Protein 2OD5 (pdb70)

Structure (mmCIF, N/CA/C/O backbone):
data_2OD5
#
_entry.id   2OD5
#
_cell.length_a   64.406
_cell.length_b   64.406
_cell.length_c   133.246
_cell.angle_alpha   90.000
_cell.angle_beta   90.000
_cell.angle_gamma   120.000
#
_symmetry.space_group_name_H-M   'P 62 2 2'
#
loop_
_entity.id
_entity.type
_entity.pdbx_description
1 polymer 'hypothetical protein'
2 non-polymer 'CHLORIDE ION'
3 non-polymer IMIDAZOLE
4 non-polymer 1,2-ETHANEDIOL
5 non-polymer 'PENTAETHYLENE GLYCOL'
6 water water
#
loop_
_atom_site.group_PDB
_atom_site.id
_atom_site.type_symbol
_atom_site.label_atom_id
_atom_site.label_alt_id
_atom_site.label_comp_id
_atom_site.label_asym_id
_atom_site.label_entity_id
_atom_site.label_seq_id
_atom_site.pdbx_PDB_ins_code
_atom_site.Cartn_x
_atom_site.Cartn_y
_atom_site.Cartn_z
_atom_site.occupancy
_atom_site.B_iso_or_equiv
_atom_site.auth_seq_id
_atom_site.auth_comp_id
_atom_site.auth_asym_id
_atom_site.auth_atom_id
_atom_site.pdbx_PDB_model_num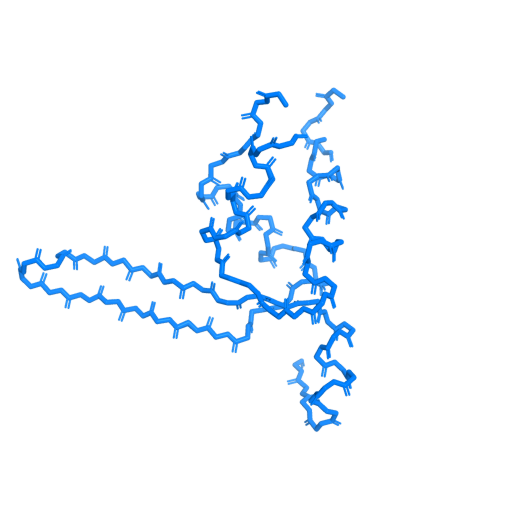
ATOM 1 N N . GLU A 1 7 ? -3.137 12.113 11.689 1.00 89.72 6 GLU A N 1
ATOM 2 C CA . GLU A 1 7 ? -3.439 12.628 10.323 1.00 89.58 6 GLU A CA 1
ATOM 3 C C . GLU A 1 7 ? -2.414 13.655 9.847 1.00 87.43 6 GLU A C 1
ATOM 4 O O . GLU A 1 7 ? -2.105 13.714 8.658 1.00 87.64 6 GLU A O 1
ATOM 10 N N . THR A 1 8 ? -1.907 14.474 10.765 1.00 85.25 7 THR A N 1
ATOM 11 C CA . THR A 1 8 ? -0.924 15.504 10.411 1.00 83.92 7 THR A CA 1
ATOM 12 C C . THR A 1 8 ? 0.426 14.889 10.033 1.00 82.40 7 THR A C 1
ATOM 13 O O . THR A 1 8 ? 0.716 13.739 10.375 1.00 81.29 7 THR A O 1
ATOM 17 N N . GLU A 1 9 ? 1.234 15.665 9.310 1.00 80.43 8 GLU A N 1
ATOM 18 C CA . GLU A 1 9 ? 2.583 15.255 8.929 1.00 79.16 8 GLU A CA 1
ATOM 19 C C . GLU A 1 9 ? 3.461 15.013 10.158 1.00 77.77 8 GLU A C 1
ATOM 20 O O . GLU A 1 9 ? 4.312 14.117 10.154 1.00 77.14 8 GLU A O 1
ATOM 22 N N . SER A 1 10 ? 3.251 15.813 11.203 1.00 75.71 9 SER A N 1
ATOM 23 C CA . SER A 1 10 ? 3.975 15.644 12.463 1.00 74.27 9 SER A CA 1
ATOM 24 C C . SER A 1 10 ? 3.592 14.333 13.138 1.00 71.52 9 SER A C 1
ATOM 25 O O . SER A 1 10 ? 4.455 13.619 13.634 1.00 73.39 9 SER A O 1
ATOM 36 N N . LYS A 1 12 ? 2.450 11.634 11.690 1.00 57.56 11 LYS A N 1
ATOM 37 C CA . LYS A 1 12 ? 3.051 10.553 10.908 1.00 56.36 11 LYS A CA 1
ATOM 38 C C . LYS A 1 12 ? 4.524 10.440 11.266 1.00 56.07 11 LYS A C 1
ATOM 39 O O . LYS A 1 12 ? 5.015 9.350 11.547 1.00 56.71 11 LYS A O 1
ATOM 45 N N . THR A 1 13 ? 5.217 11.574 11.261 1.00 55.03 12 THR A N 1
ATOM 46 C CA . THR A 1 13 ? 6.649 11.602 11.557 1.00 55.81 12 THR A CA 1
ATOM 47 C C . THR A 1 13 ? 6.934 11.039 12.950 1.00 53.03 12 THR A C 1
ATOM 48 O O . THR A 1 13 ? 7.854 10.249 13.122 1.00 51.90 12 THR A O 1
ATOM 52 N N . VAL A 1 14 ? 6.126 11.409 13.929 1.00 50.27 13 VAL A N 1
ATOM 53 C CA . VAL A 1 14 ? 6.247 10.827 15.268 1.00 48.89 13 VAL A CA 1
ATOM 54 C C . VAL A 1 14 ? 6.080 9.289 15.272 1.00 47.14 13 VAL A C 1
ATOM 55 O O . VAL A 1 14 ? 6.792 8.565 15.976 1.00 46.12 13 VAL A O 1
ATOM 59 N N . ARG A 1 15 ? 5.100 8.808 14.519 1.00 45.00 14 ARG A N 1
ATOM 60 C CA . ARG A 1 15 ? 4.855 7.376 14.386 1.00 45.24 14 ARG A CA 1
ATOM 61 C C . ARG A 1 15 ? 6.067 6.684 13.753 1.00 42.19 14 ARG A C 1
ATOM 62 O O . ARG A 1 15 ? 6.484 5.609 14.182 1.00 41.83 14 ARG A O 1
ATOM 70 N N . ILE A 1 16 ? 6.599 7.307 12.714 1.00 39.59 15 ILE A N 1
ATOM 71 C CA . ILE A 1 16 ? 7.766 6.783 11.989 1.00 40.26 15 ILE A CA 1
ATOM 72 C C . ILE A 1 16 ? 8.974 6.699 12.923 1.00 39.13 15 ILE A C 1
ATOM 73 O O . ILE A 1 16 ? 9.663 5.678 12.952 1.00 37.00 15 ILE A O 1
ATOM 78 N N . ARG A 1 17 ? 9.218 7.758 13.695 1.00 38.77 16 ARG A N 1
ATOM 79 C CA . ARG A 1 17 ? 10.328 7.757 14.653 1.00 36.43 16 ARG A CA 1
ATOM 80 C C . ARG A 1 17 ? 10.238 6.618 15.633 1.00 36.41 16 ARG A C 1
ATOM 81 O O . ARG A 1 17 ? 11.250 6.014 15.950 1.00 36.53 16 ARG A O 1
ATOM 89 N N . GLU A 1 18 ? 9.046 6.343 16.167 1.00 35.96 17 GLU A N 1
ATOM 90 C CA A GLU A 1 18 ? 8.892 5.270 17.139 0.50 35.39 17 GLU A CA 1
ATOM 91 C CA B GLU A 1 18 ? 8.892 5.265 17.139 0.50 35.02 17 GLU A CA 1
ATOM 92 C C . GLU A 1 18 ? 9.173 3.909 16.510 1.00 34.15 17 GLU A C 1
ATOM 93 O O . GLU A 1 18 ? 9.783 3.043 17.132 1.00 34.12 17 GLU A O 1
ATOM 98 N N . LYS A 1 19 ? 8.727 3.715 15.274 1.00 33.54 18 LYS A N 1
ATOM 99 C CA . LYS A 1 19 ? 9.015 2.458 14.579 1.00 34.99 18 LYS A CA 1
ATOM 100 C C . LYS A 1 19 ? 10.508 2.267 14.345 1.00 34.24 18 LYS A C 1
ATOM 101 O O . LYS A 1 19 ? 11.038 1.174 14.543 1.00 34.37 18 LYS A O 1
ATOM 107 N N . ILE A 1 20 ? 11.164 3.334 13.893 1.00 34.66 19 ILE A N 1
ATOM 108 C CA . ILE A 1 20 ? 12.585 3.279 13.603 1.00 33.80 19 ILE A CA 1
ATOM 109 C C . ILE A 1 20 ? 13.359 2.907 14.884 1.00 32.79 19 ILE A C 1
ATOM 110 O O . ILE A 1 20 ? 14.223 2.036 14.872 1.00 34.43 19 ILE A O 1
ATOM 115 N N . LYS A 1 21 ? 13.041 3.552 16.001 1.00 32.50 20 LYS A N 1
ATOM 116 C CA . LYS A 1 21 ? 13.752 3.311 17.258 1.00 34.12 20 LYS A CA 1
ATOM 117 C C . LYS A 1 21 ? 13.619 1.859 17.727 1.00 34.08 20 LYS A C 1
ATOM 118 O O . LYS A 1 21 ? 14.596 1.232 18.129 1.00 33.02 20 LYS A O 1
ATOM 121 N N . LYS A 1 22 ? 12.423 1.304 17.610 1.00 32.57 21 LYS A N 1
ATOM 122 C CA . LYS A 1 22 ? 12.199 -0.108 17.922 1.00 33.13 21 LYS A CA 1
ATOM 123 C C . LYS A 1 22 ? 12.984 -1.037 17.005 1.00 32.89 21 LYS A C 1
ATOM 124 O O . LYS A 1 22 ? 13.608 -2.011 17.452 1.00 34.86 21 LYS A O 1
ATOM 128 N N . PHE A 1 23 ? 12.971 -0.731 15.717 1.00 32.61 22 PHE A N 1
ATOM 129 C CA . PHE A 1 23 ? 13.697 -1.518 14.739 1.00 31.50 22 PHE A CA 1
ATOM 130 C C . PHE A 1 23 ? 15.204 -1.524 15.009 1.00 32.28 22 PHE A C 1
ATOM 131 O O . PHE A 1 23 ? 15.848 -2.552 14.854 1.00 32.22 22 PHE A O 1
ATOM 139 N N . LEU A 1 24 ? 15.756 -0.376 15.401 1.00 30.43 23 LEU A N 1
ATOM 140 C CA . LEU A 1 24 ? 17.184 -0.235 15.649 1.00 32.34 23 LEU A CA 1
ATOM 141 C C . LEU A 1 24 ? 17.619 -0.709 17.048 1.00 33.91 23 LEU A C 1
ATOM 142 O O . LEU A 1 24 ? 18.798 -0.688 17.377 1.00 34.26 23 LEU A O 1
ATOM 147 N N . GLY A 1 25 ? 16.675 -1.164 17.854 1.00 36.91 24 GLY A N 1
ATOM 148 C CA . GLY A 1 25 ? 17.004 -1.654 19.194 1.00 37.66 24 GLY A CA 1
ATOM 149 C C . GLY A 1 25 ? 18.107 -2.689 19.270 1.00 38.90 24 GLY A C 1
ATOM 150 O O . GLY A 1 25 ? 19.042 -2.540 20.065 1.00 42.20 24 GLY A O 1
ATOM 151 N N . ASP A 1 26 ? 18.011 -3.716 18.438 1.00 39.74 25 ASP A N 1
ATOM 152 C CA A ASP A 1 26 ? 18.956 -4.826 18.480 0.50 42.73 25 ASP A CA 1
ATOM 153 C CA B ASP A 1 26 ? 18.953 -4.835 18.439 0.50 42.48 25 ASP A CA 1
ATOM 154 C C . ASP A 1 26 ? 20.362 -4.456 18.001 1.00 42.12 25 ASP A C 1
ATOM 155 O O . ASP A 1 26 ? 21.345 -4.869 18.602 1.00 45.32 25 ASP A O 1
ATOM 164 N N . ARG A 1 27 ? 20.469 -3.683 16.932 1.00 38.29 26 ARG A N 1
ATOM 165 C CA . ARG A 1 27 ? 21.764 -3.367 16.364 1.00 36.29 26 ARG A CA 1
ATOM 166 C C . ARG A 1 27 ? 21.600 -2.311 15.295 1.00 34.73 26 ARG A C 1
ATOM 167 O O . ARG A 1 27 ? 20.483 -2.105 14.814 1.00 32.93 26 ARG A O 1
ATOM 175 N N . PRO A 1 28 ? 22.708 -1.675 14.876 1.00 32.03 27 PRO A N 1
ATOM 176 C CA . PRO A 1 28 ? 22.596 -0.695 13.794 1.00 31.77 27 PRO A CA 1
ATOM 177 C C . PRO A 1 28 ? 22.088 -1.285 12.476 1.00 33.29 27 PRO A C 1
ATOM 178 O O . PRO A 1 28 ? 22.330 -2.464 12.201 1.00 33.54 27 PRO A O 1
ATOM 182 N N . ARG A 1 29 ? 21.398 -0.470 11.674 1.00 31.83 28 ARG A N 1
ATOM 183 C CA . ARG A 1 29 ? 20.884 -0.917 10.368 1.00 32.32 28 ARG A CA 1
ATOM 184 C C . ARG A 1 29 ? 21.093 0.180 9.353 1.00 30.86 28 ARG A C 1
ATOM 185 O O . ARG A 1 29 ? 21.214 1.350 9.705 1.00 30.27 28 ARG A O 1
ATOM 193 N N . ASN A 1 30 ? 21.137 -0.184 8.077 1.00 30.69 29 ASN A N 1
ATOM 194 C CA . ASN A 1 30 ? 21.340 0.811 7.037 1.00 31.16 29 ASN A CA 1
ATOM 195 C C . ASN A 1 30 ? 20.014 1.398 6.546 1.00 29.86 29 ASN A C 1
ATOM 196 O O . ASN A 1 30 ? 18.921 0.891 6.869 1.00 31.14 29 ASN A O 1
ATOM 201 N N . THR A 1 31 ? 20.090 2.513 5.842 1.00 30.86 30 THR A N 1
ATOM 202 C CA . THR A 1 31 ? 18.901 3.270 5.472 1.00 32.22 30 THR A CA 1
ATOM 203 C C . THR A 1 31 ? 17.908 2.436 4.652 1.00 32.59 30 THR A C 1
ATOM 204 O O . THR A 1 31 ? 16.691 2.557 4.830 1.00 34.03 30 THR A O 1
ATOM 208 N N . ALA A 1 32 ? 18.437 1.588 3.787 1.00 33.07 31 ALA A N 1
ATOM 209 C CA . ALA A 1 32 ? 17.617 0.703 2.954 1.00 33.85 31 ALA A CA 1
ATOM 210 C C . ALA A 1 32 ? 16.817 -0.298 3.774 1.00 32.49 31 ALA A C 1
ATOM 211 O O . ALA A 1 32 ? 15.634 -0.549 3.502 1.00 29.98 31 ALA A O 1
ATOM 213 N N . GLU A 1 33 ? 17.482 -0.942 4.735 1.00 30.68 32 GLU A N 1
ATOM 214 C CA . GLU A 1 33 ? 16.809 -1.849 5.644 1.00 31.99 32 GLU A CA 1
ATOM 215 C C . GLU A 1 33 ? 15.728 -1.126 6.461 1.00 29.14 32 GLU A C 1
ATOM 216 O O . GLU A 1 33 ? 14.631 -1.656 6.680 1.00 30.43 32 GLU A O 1
ATOM 222 N N . ILE A 1 34 ? 16.023 0.085 6.921 1.00 28.48 33 ILE A N 1
ATOM 223 C CA . ILE A 1 34 ? 15.078 0.863 7.702 1.00 29.04 33 ILE A CA 1
ATOM 224 C C . ILE A 1 34 ? 13.861 1.215 6.856 1.00 29.64 33 ILE A C 1
ATOM 225 O O . ILE A 1 34 ? 12.718 1.003 7.273 1.00 28.63 33 ILE A O 1
ATOM 230 N N . LEU A 1 35 ? 14.112 1.665 5.641 1.00 28.65 34 LEU A N 1
ATOM 231 C CA . LEU A 1 35 ? 13.029 2.008 4.719 1.00 29.44 34 LEU A CA 1
ATOM 232 C C . LEU A 1 35 ? 12.168 0.793 4.439 1.00 28.36 34 LEU A C 1
ATOM 233 O O . LEU A 1 35 ? 10.942 0.888 4.451 1.00 30.19 34 LEU A O 1
ATOM 238 N N . GLU A 1 36 ? 12.781 -0.354 4.166 1.00 29.99 35 GLU A N 1
ATOM 239 C CA . GLU A 1 36 ? 11.991 -1.533 3.868 1.00 30.07 35 GLU A CA 1
ATOM 240 C C . GLU A 1 36 ? 11.117 -1.918 5.070 1.00 30.05 35 GLU A C 1
ATOM 241 O O . GLU A 1 36 ? 9.945 -2.256 4.918 1.00 30.83 35 GLU A O 1
ATOM 247 N N . HIS A 1 37 ? 11.670 -1.829 6.272 1.00 29.65 36 HIS A N 1
ATOM 248 C CA . HIS A 1 37 ? 10.923 -2.155 7.481 1.00 30.70 36 HIS A CA 1
ATOM 249 C C . HIS A 1 37 ? 9.750 -1.234 7.676 1.00 31.15 36 HIS A C 1
ATOM 250 O O . HIS A 1 37 ? 8.627 -1.678 7.892 1.00 32.67 36 HIS A O 1
ATOM 257 N N . ILE A 1 38 ? 10.005 0.067 7.652 1.00 31.81 37 ILE A N 1
ATOM 258 C CA A ILE A 1 38 ? 8.983 1.109 7.812 0.50 32.45 37 ILE A CA 1
ATOM 259 C CA B ILE A 1 38 ? 8.895 0.992 7.915 0.50 33.59 37 ILE A CA 1
ATOM 260 C C . ILE A 1 38 ? 7.854 0.953 6.795 1.00 33.44 37 ILE A C 1
ATOM 261 O O . ILE A 1 38 ? 6.661 0.927 7.108 1.00 34.57 37 ILE A O 1
ATOM 270 N N . ASN A 1 39 ? 8.256 0.873 5.544 1.00 33.78 38 ASN A N 1
ATOM 271 C CA . ASN A 1 39 ? 7.283 0.799 4.479 1.00 31.97 38 ASN A CA 1
ATOM 272 C C . ASN A 1 39 ? 6.492 -0.526 4.444 1.00 34.05 38 ASN A C 1
ATOM 273 O O . ASN A 1 39 ? 5.440 -0.595 3.807 1.00 36.38 38 ASN A O 1
ATOM 278 N N . SER A 1 40 ? 7.002 -1.563 5.104 1.00 33.41 39 SER A N 1
ATOM 279 C CA . SER A 1 40 ? 6.305 -2.835 5.232 1.00 34.22 39 SER A CA 1
ATOM 280 C C . SER A 1 40 ? 5.208 -2.843 6.276 1.00 32.92 39 SER A C 1
ATOM 281 O O . SER A 1 40 ? 4.421 -3.786 6.307 1.00 34.19 39 SER A O 1
ATOM 284 N N . THR A 1 41 ? 5.116 -1.803 7.106 1.00 33.61 40 THR A N 1
ATOM 285 C CA . THR A 1 41 ? 4.193 -1.794 8.245 1.00 37.39 40 THR A CA 1
ATOM 286 C C . THR A 1 41 ? 3.347 -0.535 8.372 1.00 38.04 40 THR A C 1
ATOM 287 O O . THR A 1 41 ? 2.828 -0.247 9.457 1.00 40.11 40 THR A O 1
ATOM 299 N N . ARG A 1 43 ? 0.575 2.091 5.860 1.00 29.57 42 ARG A N 1
ATOM 300 C CA . ARG A 1 43 ? -0.222 2.110 4.618 1.00 25.75 42 ARG A CA 1
ATOM 301 C C . ARG A 1 43 ? 0.518 2.799 3.462 1.00 29.00 42 ARG A C 1
ATOM 302 O O . ARG A 1 43 ? 0.559 2.274 2.355 1.00 29.13 42 ARG A O 1
ATOM 310 N N . HIS A 1 44 ? 1.078 3.977 3.720 1.00 28.38 43 HIS A N 1
ATOM 311 C CA . HIS A 1 44 ? 1.678 4.801 2.656 1.00 29.64 43 HIS A CA 1
ATOM 312 C C . HIS A 1 44 ? 3.179 4.907 2.778 1.00 30.40 43 HIS A C 1
ATOM 313 O O . HIS A 1 44 ? 3.875 4.902 1.764 1.00 30.66 43 HIS A O 1
ATOM 320 N N . GLY A 1 45 ? 3.674 4.977 4.014 1.00 30.06 44 GLY A N 1
ATOM 321 C CA . GLY A 1 45 ? 5.087 4.923 4.276 1.00 30.26 44 GLY A CA 1
ATOM 322 C C . GLY A 1 45 ? 5.791 6.188 3.822 1.00 31.43 44 GLY A C 1
ATOM 323 O O . GLY A 1 45 ? 5.187 7.268 3.783 1.00 29.96 44 GLY A O 1
ATOM 324 N N . THR A 1 46 ? 7.058 6.038 3.441 1.00 32.57 45 THR A N 1
ATOM 325 C CA . THR A 1 46 ? 7.891 7.187 3.117 1.00 32.56 45 THR A CA 1
ATOM 326 C C . THR A 1 46 ? 8.842 6.877 1.964 1.00 32.64 45 THR A C 1
ATOM 327 O O . THR A 1 46 ? 8.748 5.810 1.329 1.00 31.38 45 THR A O 1
ATOM 331 N N . THR A 1 47 ? 9.711 7.831 1.660 1.00 31.96 46 THR A N 1
ATOM 332 C CA . THR A 1 47 ? 10.689 7.703 0.590 1.00 33.79 46 THR A CA 1
ATOM 333 C C . THR A 1 47 ? 12.075 7.703 1.194 1.00 33.16 46 THR A C 1
ATOM 334 O O . THR A 1 47 ? 12.254 8.119 2.348 1.00 30.96 46 THR A O 1
ATOM 338 N N . SER A 1 48 ? 13.075 7.274 0.427 1.00 32.81 47 SER A N 1
ATOM 339 C CA . SER A 1 48 ? 14.430 7.235 0.999 1.00 32.94 47 SER A CA 1
ATOM 340 C C . SER A 1 48 ? 14.893 8.656 1.298 1.00 33.67 47 SER A C 1
ATOM 341 O O . SER A 1 48 ? 15.580 8.889 2.308 1.00 33.34 47 SER A O 1
ATOM 344 N N . GLN A 1 49 ? 14.487 9.632 0.488 1.00 32.86 48 GLN A N 1
ATOM 345 C CA A GLN A 1 49 ? 14.888 11.026 0.730 0.50 34.80 48 GLN A CA 1
ATOM 346 C CA B GLN A 1 49 ? 14.913 11.012 0.747 0.50 34.03 48 GLN A CA 1
ATOM 347 C C . GLN A 1 49 ? 14.281 11.558 2.027 1.00 33.74 48 GLN A C 1
ATOM 348 O O . GLN A 1 49 ? 14.974 12.118 2.877 1.00 33.16 48 GLN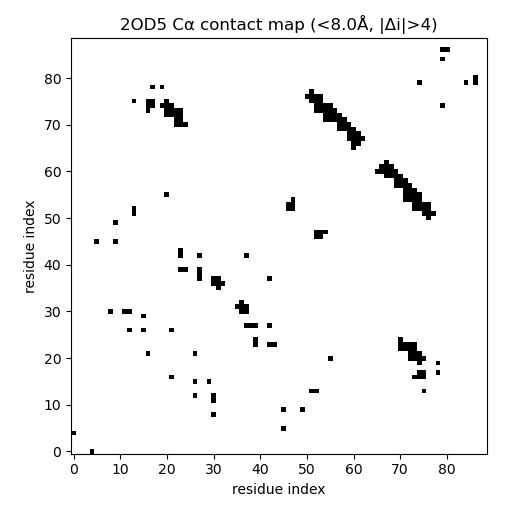 A O 1
ATOM 356 N N . GLN A 1 50 ? 12.986 11.366 2.187 1.00 32.79 49 GLN A N 1
ATOM 357 C CA A GLN A 1 50 ? 12.307 11.809 3.399 0.50 32.76 49 GLN A CA 1
ATOM 358 C CA B GLN A 1 50 ? 12.307 11.803 3.400 0.50 31.78 49 GLN A CA 1
ATOM 359 C C . GLN A 1 50 ? 12.849 11.092 4.629 1.00 33.09 49 GLN A C 1
ATOM 360 O O . GLN A 1 50 ? 13.027 11.705 5.676 1.00 32.12 49 GLN A O 1
ATOM 368 N N . LEU A 1 51 ? 13.116 9.806 4.505 1.00 31.30 50 LEU A N 1
ATOM 369 C CA . LEU A 1 51 ? 13.621 9.017 5.654 1.00 29.68 50 LEU A CA 1
ATOM 370 C C . LEU A 1 51 ? 14.987 9.543 6.103 1.00 30.68 50 LEU A C 1
ATOM 371 O O . LEU A 1 51 ? 15.271 9.684 7.312 1.00 29.32 50 LEU A O 1
ATOM 376 N N . GLY A 1 52 ? 15.841 9.878 5.152 1.00 31.59 51 GLY A N 1
ATOM 377 C CA . GLY A 1 52 ? 17.142 10.449 5.494 1.00 34.87 51 GLY A CA 1
ATOM 378 C C . GLY A 1 52 ? 17.003 11.708 6.324 1.00 34.03 51 GLY A C 1
ATOM 379 O O . GLY A 1 52 ? 17.754 11.910 7.281 1.00 34.70 51 GLY A O 1
ATOM 380 N N . ASN A 1 53 ? 16.040 12.566 5.959 1.00 33.91 52 ASN A N 1
ATOM 381 C CA . ASN A 1 53 ? 15.766 13.768 6.729 1.00 34.96 52 ASN A CA 1
ATOM 382 C C . ASN A 1 53 ? 15.282 13.449 8.145 1.00 32.84 52 ASN A C 1
ATOM 383 O O . ASN A 1 53 ? 15.751 14.053 9.122 1.00 34.00 52 ASN A O 1
ATOM 388 N N . VAL A 1 54 ? 14.356 12.506 8.252 1.00 31.71 53 VAL A N 1
ATOM 389 C CA . VAL A 1 54 ? 13.814 12.111 9.534 1.00 30.59 53 VAL A CA 1
ATOM 390 C C . VAL A 1 54 ? 14.922 11.584 10.434 1.00 31.03 53 VAL A C 1
ATOM 391 O O . VAL A 1 54 ? 14.996 11.915 11.622 1.00 34.16 53 VAL A O 1
ATOM 395 N N . LEU A 1 55 ? 15.767 10.736 9.881 1.00 29.27 54 LEU A N 1
ATOM 396 C CA . LEU A 1 55 ? 16.854 10.124 10.659 1.00 29.96 54 LEU A CA 1
ATOM 397 C C . LEU A 1 55 ? 17.839 11.172 11.135 1.00 31.21 54 LEU A C 1
ATOM 398 O O . LEU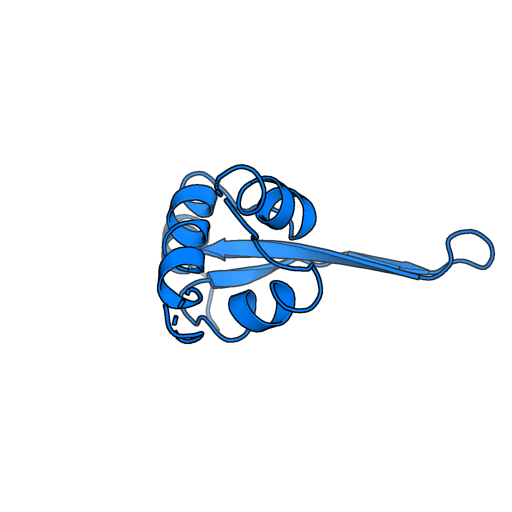 A 1 55 ? 18.297 11.120 12.280 1.00 30.95 54 LEU A O 1
ATOM 403 N N . SER A 1 56 ? 18.173 12.121 10.264 1.00 30.29 55 SER A N 1
ATOM 404 C CA . SER A 1 56 ? 19.118 13.212 10.624 1.00 34.03 55 SER A CA 1
ATOM 405 C C . SER A 1 56 ? 18.552 14.125 11.674 1.00 34.37 55 SER A C 1
ATOM 406 O O . SER A 1 56 ? 19.271 14.538 12.616 1.00 37.93 55 SER A O 1
ATOM 409 N N . LYS A 1 57 ? 17.269 14.442 11.544 1.00 32.82 56 LYS A N 1
ATOM 410 C CA A LYS A 1 57 ? 16.595 15.371 12.445 0.50 34.88 56 LYS A CA 1
ATOM 411 C CA B LYS A 1 57 ? 16.607 15.368 12.453 0.50 33.98 56 LYS A CA 1
ATOM 412 C C . LYS A 1 57 ? 16.310 14.775 13.831 1.00 33.98 56 LYS A C 1
ATOM 413 O O . LYS A 1 57 ? 16.238 15.498 14.820 1.00 32.95 56 LYS A O 1
ATOM 422 N N . ASP A 1 58 ? 16.133 13.463 13.904 1.00 32.03 57 ASP A N 1
ATOM 423 C CA . ASP A 1 58 ? 15.840 12.816 15.174 1.00 31.56 57 ASP A CA 1
ATOM 424 C C . ASP A 1 58 ? 17.141 12.632 15.920 1.00 29.92 57 ASP A C 1
ATOM 425 O O . ASP A 1 58 ? 17.962 11.816 15.539 1.00 32.51 57 ASP A O 1
ATOM 430 N N . LYS A 1 59 ? 17.303 13.335 17.033 1.00 28.30 58 LYS A N 1
ATOM 431 C CA . LYS A 1 59 ? 18.550 13.261 17.792 1.00 28.13 58 LYS A CA 1
ATOM 432 C C . LYS A 1 59 ? 18.782 11.952 18.557 1.00 28.28 58 LYS A C 1
ATOM 433 O O . LYS A 1 59 ? 19.866 11.719 19.089 1.00 29.89 58 LYS A O 1
ATOM 439 N N . ASP A 1 60 ? 17.757 11.121 18.654 1.00 25.84 59 ASP A N 1
ATOM 440 C CA . ASP A 1 60 ? 17.873 9.809 19.297 1.00 29.45 59 ASP A CA 1
ATOM 441 C C . ASP A 1 60 ? 18.442 8.771 18.364 1.00 28.62 59 ASP A C 1
ATOM 442 O O . ASP A 1 60 ? 18.753 7.670 18.792 1.00 28.35 59 ASP A O 1
ATOM 447 N N . ILE A 1 61 ? 18.569 9.116 17.091 1.00 30.71 60 ILE A N 1
ATOM 448 C CA . ILE A 1 61 ? 19.013 8.164 16.079 1.00 32.89 60 ILE A CA 1
ATOM 449 C C . ILE A 1 61 ? 20.226 8.772 15.427 1.00 35.48 60 ILE A C 1
ATOM 450 O O . ILE A 1 61 ? 20.093 9.801 14.743 1.00 37.34 60 ILE A O 1
ATOM 455 N N . VAL A 1 62 ? 21.389 8.137 15.648 1.00 31.35 61 VAL A N 1
ATOM 456 C CA . VAL A 1 62 ? 22.691 8.690 15.264 1.00 32.90 61 VAL A CA 1
ATOM 457 C C . VAL A 1 62 ? 23.354 7.945 14.091 1.00 30.67 61 VAL A C 1
ATOM 458 O O . VAL A 1 62 ? 23.224 6.743 13.965 1.00 28.74 61 VAL A O 1
ATOM 462 N N . LYS A 1 63 ? 24.057 8.674 13.230 1.00 30.30 62 LYS A N 1
ATOM 463 C CA . LYS A 1 63 ? 24.710 8.039 12.076 1.00 30.74 62 LYS A CA 1
ATOM 464 C C . LYS A 1 63 ? 26.045 7.457 12.517 1.00 30.36 62 LYS A C 1
ATOM 465 O O . LYS A 1 63 ? 26.894 8.188 13.054 1.00 33.61 62 LYS A O 1
ATOM 471 N N . VAL A 1 64 ? 26.229 6.153 12.335 1.00 28.89 63 VAL A N 1
ATOM 472 C CA . VAL A 1 64 ? 27.412 5.468 12.822 1.00 27.50 63 VAL A CA 1
ATOM 473 C C . VAL A 1 64 ? 28.356 4.996 11.717 1.00 27.45 63 VAL A C 1
ATOM 474 O O . VAL A 1 64 ? 29.449 4.538 11.999 1.00 28.23 63 VAL A O 1
ATOM 478 N N . GLY A 1 65 ? 27.927 5.131 10.485 1.00 27.98 64 GLY A N 1
ATOM 479 C CA . GLY A 1 65 ? 28.765 4.756 9.354 1.00 28.73 64 GLY A CA 1
ATOM 480 C C . GLY A 1 65 ? 28.177 5.135 8.034 1.00 27.60 64 GLY A C 1
ATOM 481 O O . GLY A 1 65 ? 26.995 5.454 7.929 1.00 27.16 64 GLY A O 1
ATOM 482 N N . TYR A 1 66 ? 29.034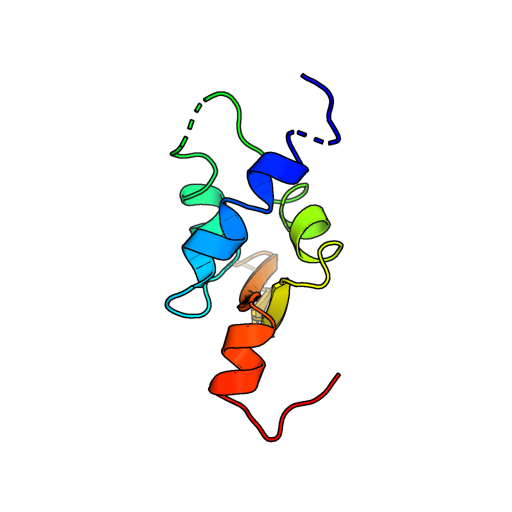 5.073 7.014 1.00 26.02 65 TYR A N 1
ATOM 483 C CA A TYR A 1 66 ? 28.736 5.553 5.695 0.50 27.03 65 TYR A CA 1
ATOM 484 C CA B TYR A 1 66 ? 28.579 5.277 5.658 0.50 27.51 65 TYR A CA 1
ATOM 485 C C . TYR A 1 66 ? 29.600 4.794 4.677 1.00 25.87 65 TYR A C 1
ATOM 486 O O . TYR A 1 66 ? 30.783 4.631 4.985 1.00 24.84 65 TYR A O 1
ATOM 503 N N . ILE A 1 67 ? 29.042 4.471 3.516 1.00 28.87 66 ILE A N 1
ATOM 504 C CA . ILE A 1 67 ? 29.786 4.104 2.312 1.00 27.58 66 ILE A CA 1
ATOM 505 C C . ILE A 1 67 ? 29.233 4.950 1.191 1.00 27.56 66 ILE A C 1
ATOM 506 O O . ILE A 1 67 ? 28.027 5.005 0.984 1.00 29.22 66 ILE A O 1
ATOM 511 N N . LYS A 1 68 ? 30.115 5.606 0.463 1.00 30.34 67 LYS A N 1
ATOM 512 C CA . LYS A 1 68 ? 29.743 6.298 -0.749 1.00 31.53 67 LYS A CA 1
ATOM 513 C C . LYS A 1 68 ? 30.435 5.561 -1.887 1.00 27.42 67 LYS A C 1
ATOM 514 O O . LYS A 1 68 ? 31.625 5.279 -1.794 1.00 26.81 67 LYS A O 1
ATOM 520 N N . AR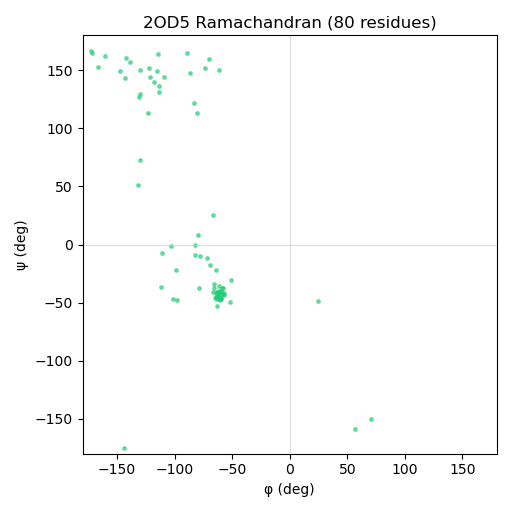G A 1 69 ? 29.682 5.254 -2.922 1.00 26.64 68 ARG A N 1
ATOM 521 C CA . ARG A 1 69 ? 30.230 4.633 -4.107 1.00 28.09 68 ARG A CA 1
ATOM 522 C C . ARG A 1 69 ? 30.017 5.566 -5.268 1.00 28.57 68 ARG A C 1
ATOM 523 O O . ARG A 1 69 ? 28.942 6.150 -5.420 1.00 30.17 68 ARG A O 1
ATOM 531 N N . SER A 1 70 ? 31.028 5.649 -6.111 1.00 27.97 69 SER A N 1
ATOM 532 C CA . SER A 1 70 ? 30.912 6.331 -7.383 1.00 29.15 69 SER A CA 1
ATOM 533 C C . SER A 1 70 ? 31.724 5.580 -8.431 1.00 26.66 69 SER A C 1
ATOM 534 O O . SER A 1 70 ? 32.781 5.058 -8.152 1.00 26.32 69 SER A O 1
ATOM 537 N N . GLY A 1 71 ? 31.233 5.530 -9.646 1.00 24.57 70 GLY A N 1
ATOM 538 C CA . GLY A 1 71 ? 31.951 4.855 -10.708 1.00 24.00 70 GLY A CA 1
ATOM 539 C C . GLY A 1 71 ? 31.393 5.197 -12.065 1.00 26.80 70 GLY A C 1
ATOM 540 O O . GLY A 1 71 ? 30.216 5.533 -12.179 1.00 27.69 70 GLY A O 1
ATOM 541 N N . ILE A 1 72 ? 32.240 5.119 -13.068 1.00 24.89 71 ILE A N 1
ATOM 542 C CA . ILE A 1 72 ? 31.797 5.470 -14.436 1.00 34.42 71 ILE A CA 1
ATOM 543 C C . ILE A 1 72 ? 30.705 4.483 -14.899 1.00 35.36 71 ILE A C 1
ATOM 544 O O . ILE A 1 72 ? 29.867 4.824 -15.731 1.00 38.03 71 ILE A O 1
ATOM 549 N N . LEU A 1 73 ? 30.668 3.301 -14.280 1.00 42.19 72 LEU A N 1
ATOM 550 C CA . LEU A 1 73 ? 29.582 2.330 -14.475 1.00 45.27 72 LEU A CA 1
ATOM 551 C C . LEU A 1 73 ? 28.581 2.346 -13.312 1.00 48.16 72 LEU A C 1
ATOM 552 O O . LEU A 1 73 ? 27.374 2.399 -13.534 1.00 50.99 72 LEU A O 1
ATOM 557 N N . SER A 1 74 ? 29.083 2.321 -12.072 1.00 47.76 73 SER A N 1
ATOM 558 C CA . SER A 1 74 ? 28.226 2.374 -10.868 1.00 48.27 73 SER A CA 1
ATOM 559 C C . SER A 1 74 ? 27.207 3.503 -10.855 1.00 48.55 73 SER A C 1
ATOM 560 O O . SER A 1 74 ? 26.160 3.368 -10.232 1.00 51.13 73 SER A O 1
ATOM 563 N N . GLY A 1 75 ? 27.535 4.630 -11.487 1.00 45.98 74 GLY A N 1
ATOM 564 C CA . GLY A 1 75 ? 26.958 5.901 -11.075 1.00 43.37 74 GLY A CA 1
ATOM 565 C C . GLY A 1 75 ? 27.302 6.083 -9.591 1.00 41.54 74 GLY A C 1
ATOM 566 O O . GLY A 1 75 ? 28.210 5.433 -9.063 1.00 42.93 74 GLY A O 1
ATOM 567 N N . GLY A 1 76 ? 26.550 6.920 -8.894 1.00 37.27 75 GLY A N 1
ATOM 568 C CA . GLY A 1 76 ? 26.852 7.223 -7.503 1.00 37.28 75 GLY A CA 1
ATOM 569 C C . GLY A 1 76 ? 25.701 6.881 -6.570 1.00 38.03 75 GLY A C 1
ATOM 570 O O . GLY A 1 76 ? 24.538 7.028 -6.927 1.00 39.20 75 GLY A O 1
ATOM 571 N N . TYR A 1 77 ? 26.021 6.412 -5.373 1.00 32.71 76 TYR A N 1
ATOM 572 C CA . TYR A 1 77 ? 25.033 6.245 -4.336 1.00 30.72 76 TYR A CA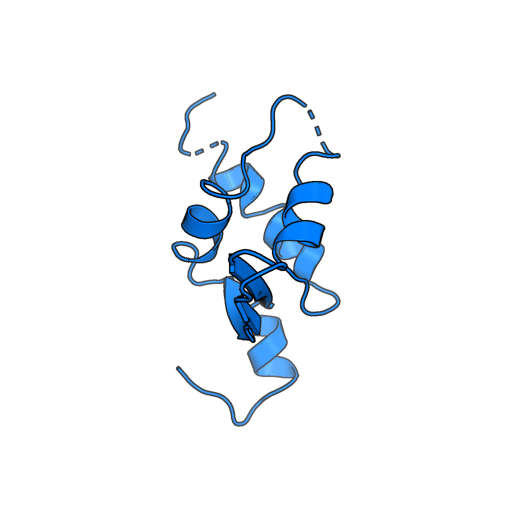 1
ATOM 573 C C . TYR A 1 77 ? 25.730 6.177 -2.986 1.00 28.87 76 TYR A C 1
ATOM 574 O O . TYR A 1 77 ? 26.953 6.003 -2.924 1.00 28.59 76 TYR A O 1
ATOM 583 N N . ASP A 1 78 ? 24.956 6.396 -1.925 1.00 29.71 77 ASP A N 1
ATOM 584 C CA . ASP A 1 78 ? 25.457 6.341 -0.556 1.00 33.30 77 ASP A CA 1
ATOM 585 C C . ASP A 1 78 ? 24.658 5.305 0.200 1.00 33.95 77 ASP A C 1
ATOM 586 O O . ASP A 1 78 ? 23.498 5.075 -0.112 1.00 35.10 77 ASP A O 1
ATOM 591 N N . ILE A 1 79 ? 25.270 4.701 1.215 1.00 31.08 78 ILE A N 1
ATOM 592 C CA . ILE A 1 79 ? 24.549 3.829 2.128 1.00 34.00 78 ILE A CA 1
ATOM 593 C C . ILE A 1 79 ? 24.957 4.329 3.513 1.00 31.44 78 ILE A C 1
ATOM 594 O O . ILE A 1 79 ? 26.143 4.421 3.793 1.00 31.62 78 ILE A O 1
ATOM 599 N N . CYS A 1 80 ? 24.008 4.642 4.371 1.00 31.02 79 CYS A N 1
ATOM 600 C CA . CYS A 1 80 ? 24.350 5.116 5.723 1.00 29.71 79 CYS A CA 1
ATOM 601 C C . CYS A 1 80 ? 23.856 4.105 6.738 1.00 31.59 79 CYS A C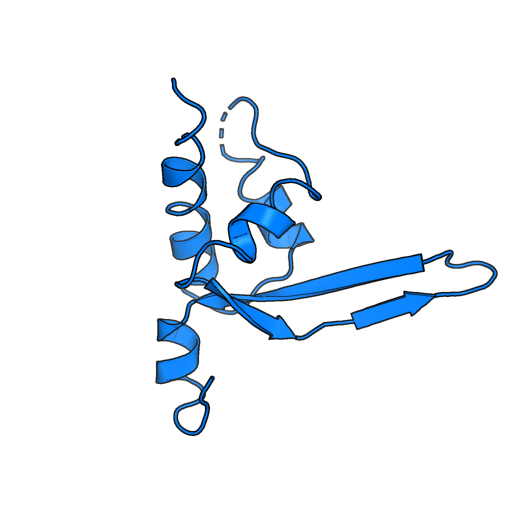 1
ATOM 602 O O . CYS A 1 80 ? 22.856 3.404 6.505 1.00 30.35 79 CYS A O 1
ATOM 605 N N . GLU A 1 81 ? 24.573 4.024 7.853 1.00 27.55 80 GLU A N 1
ATOM 606 C CA . GLU A 1 81 ? 24.270 3.107 8.927 1.00 30.02 80 GLU A CA 1
ATOM 607 C C . GLU A 1 81 ? 23.855 3.938 10.127 1.00 30.11 80 GLU A C 1
ATOM 608 O O . GLU A 1 81 ? 24.516 4.940 10.456 1.00 28.30 80 GLU A O 1
ATOM 614 N N . TRP A 1 82 ? 22.788 3.500 10.790 1.00 28.58 81 TRP A N 1
ATOM 615 C CA . TRP A 1 82 ? 22.201 4.242 11.894 1.00 26.52 81 TRP A CA 1
ATOM 616 C C . TRP A 1 82 ? 21.985 3.363 13.112 1.00 27.60 81 TRP A C 1
ATOM 617 O O . TRP A 1 82 ? 21.691 2.178 12.983 1.00 28.58 81 TRP A O 1
ATOM 628 N N . ALA A 1 83 ? 22.061 3.967 14.297 1.00 27.97 82 ALA A N 1
ATOM 629 C CA . ALA A 1 83 ? 21.873 3.282 15.571 1.00 27.53 82 ALA A CA 1
ATOM 630 C C . ALA A 1 83 ? 21.121 4.206 16.501 1.00 27.72 82 ALA A C 1
ATOM 631 O O . ALA A 1 83 ? 21.127 5.422 16.316 1.00 28.70 82 ALA A O 1
ATOM 633 N N . THR A 1 84 ? 20.511 3.667 17.540 1.00 27.47 83 THR A N 1
ATOM 634 C CA . THR A 1 84 ? 19.986 4.558 18.563 1.00 27.37 83 THR A CA 1
ATOM 635 C C . THR A 1 84 ? 21.144 5.108 19.367 1.00 26.66 83 THR A C 1
ATOM 636 O O . THR A 1 84 ? 22.161 4.444 19.557 1.00 27.03 83 THR A O 1
ATOM 640 N N . ARG A 1 85 ? 20.970 6.298 19.921 1.00 26.76 84 ARG A N 1
ATOM 641 C CA . ARG A 1 85 ? 22.006 6.880 20.789 1.00 26.34 84 ARG A CA 1
ATOM 642 C C . ARG A 1 85 ? 22.297 5.995 21.991 1.00 27.40 84 ARG A C 1
ATOM 643 O O . ARG A 1 85 ? 23.453 5.879 22.458 1.00 27.39 84 ARG A O 1
ATOM 651 N N . ASN A 1 86 ? 21.245 5.415 22.569 1.00 25.90 85 ASN A N 1
ATOM 652 C CA . ASN A 1 86 ? 21.418 4.529 23.704 1.00 26.16 85 ASN A CA 1
ATOM 653 C C . ASN A 1 86 ? 22.179 3.255 23.349 1.00 26.76 85 ASN A C 1
ATOM 654 O O . ASN A 1 86 ? 23.009 2.770 24.149 1.00 28.61 85 ASN A O 1
ATOM 659 N N . TRP A 1 87 ? 21.944 2.723 22.163 1.00 29.41 86 TRP A N 1
ATOM 660 C CA . TRP A 1 87 ? 22.706 1.556 21.712 1.00 32.05 86 TRP A CA 1
ATOM 661 C C . TRP A 1 87 ? 24.200 1.908 21.662 1.00 31.14 86 TRP A C 1
ATOM 662 O O . TRP A 1 87 ? 25.052 1.182 22.176 1.00 31.55 86 TRP A O 1
ATOM 673 N N . VAL A 1 88 ? 24.517 3.050 21.066 1.00 28.31 87 VAL A N 1
ATOM 674 C CA . VAL A 1 88 ? 25.895 3.486 21.004 1.00 29.91 87 VAL A CA 1
ATOM 675 C C . VAL A 1 88 ? 26.477 3.715 22.391 1.00 29.57 87 VAL A C 1
ATOM 676 O O . VAL A 1 88 ? 27.617 3.328 22.661 1.00 32.31 87 VAL A O 1
ATOM 680 N N . ALA A 1 89 ? 25.715 4.328 23.288 1.00 29.53 88 ALA A N 1
ATOM 681 C CA . ALA A 1 89 ? 26.209 4.579 24.635 1.00 31.08 88 ALA A CA 1
ATOM 682 C C . ALA A 1 89 ? 26.590 3.267 25.331 1.00 31.92 88 ALA A C 1
ATOM 683 O O . ALA A 1 89 ? 27.571 3.192 26.087 1.00 33.03 88 ALA A O 1
ATOM 685 N N . GLU A 1 90 ? 25.799 2.233 25.081 1.00 33.15 89 GLU A N 1
ATOM 686 C CA . GLU A 1 90 ? 25.969 0.947 25.723 1.00 37.92 89 GLU A CA 1
ATOM 687 C C . GLU A 1 90 ? 27.103 0.151 25.075 1.00 40.76 89 GLU A C 1
ATOM 688 O O . GLU A 1 90 ? 27.871 -0.506 25.768 1.00 43.57 89 GLU A O 1
ATOM 691 N N . HIS A 1 91 ? 27.242 0.241 23.765 1.00 40.10 90 HIS A N 1
ATOM 692 C CA . HIS A 1 91 ? 28.208 -0.588 23.036 1.00 40.44 90 HIS A CA 1
ATOM 693 C C . HIS A 1 91 ? 29.521 0.092 22.709 1.00 43.81 90 HIS A C 1
ATOM 694 O O . HIS A 1 91 ? 30.519 -0.586 22.439 1.00 47.09 90 HIS A O 1
ATOM 701 N N . CYS A 1 92 ? 29.513 1.419 22.684 1.00 44.17 91 CYS A N 1
ATOM 702 C CA . CYS A 1 92 ? 30.704 2.220 22.436 1.00 46.30 91 CYS A CA 1
ATOM 703 C C . CYS A 1 92 ? 30.819 3.287 23.512 1.00 48.75 91 CYS A C 1
ATOM 704 O O . CYS A 1 92 ? 30.624 4.465 23.262 1.00 50.45 91 CYS A O 1
ATOM 707 N N . PRO A 1 93 ? 31.175 2.867 24.709 1.00 52.39 92 PRO A N 1
ATOM 708 C CA . PRO A 1 93 ? 31.103 3.774 25.846 1.00 58.01 92 PRO A CA 1
ATOM 709 C C . PRO A 1 93 ? 32.297 4.733 25.919 1.00 63.20 92 PRO A C 1
ATOM 710 O O . PRO A 1 93 ? 32.459 5.438 26.915 1.00 64.57 92 PRO A O 1
ATOM 714 N N . GLU A 1 94 ? 33.135 4.751 24.883 1.00 67.23 93 GLU A N 1
ATOM 715 C CA . GLU A 1 94 ? 34.163 5.778 24.750 1.00 70.41 93 GLU A CA 1
ATOM 716 C C . GLU A 1 94 ? 33.739 6.806 23.718 1.00 71.13 93 GLU A C 1
ATOM 717 O O . GLU A 1 94 ? 34.450 7.773 23.472 1.00 71.57 93 GLU A O 1
ATOM 723 N N . TRP A 1 95 ? 32.577 6.607 23.117 1.00 72.77 94 TRP A N 1
ATOM 724 C CA . TRP A 1 95 ? 32.178 7.454 22.015 1.00 74.77 94 TRP A CA 1
ATOM 725 C C . TRP A 1 95 ? 31.485 8.699 22.523 1.00 78.41 94 TRP A C 1
ATOM 726 O O . TRP A 1 95 ? 30.818 8.661 23.554 1.00 79.91 94 TRP A O 1
ATOM 737 N N . THR A 1 96 ? 31.658 9.797 21.790 1.00 82.32 95 THR A N 1
ATOM 738 C CA . THR A 1 96 ? 30.978 11.061 22.074 1.00 85.37 95 THR A CA 1
ATOM 739 C C . THR A 1 96 ? 30.685 11.823 20.775 1.00 87.27 95 THR A C 1
ATOM 740 O O . THR A 1 96 ? 31.428 11.700 19.794 1.00 86.85 95 THR A O 1
ATOM 744 N N . GLU A 1 97 ? 29.598 12.597 20.775 1.00 89.59 96 GLU A N 1
ATOM 745 C CA . GLU A 1 97 ? 29.396 13.658 19.780 1.00 91.13 96 GLU A CA 1
ATOM 746 C C . GLU A 1 97 ? 28.782 14.898 20.428 1.00 91.98 96 GLU A C 1
ATOM 747 O O . GLU A 1 97 ? 29.501 15.758 20.946 1.00 92.53 96 GLU A O 1
#

Foldseek 3Di:
DDPVVLVVLVVQLQVVQVVHKDKLVVSQVRQVVVPHGDDSVVSVVSQVPDPQKDWDDKDWDDDPVVHIDMITIIHGPVVCCVVVVV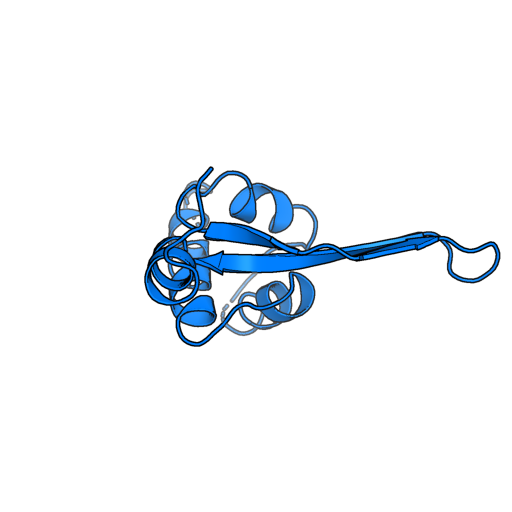DDD

Nearest PDB structures (foldseek):
  2od5-assembly1_A  TM=1.011E+00  e=1.039E-16  uncultured marine organism
  3elk-assembly1_B  TM=5.806E-01  e=4.575E-02  Thermoplasma acidophilum
  5zhv-assembly1_B  TM=6.370E-01  e=1.068E-01  Mycobacterium tuberculosis H37Rv
  5dym-assembly1_A-2  TM=6.789E-01  e=5.110E-01  Clostridioides difficile R20291
  8wge-assembly1_A  TM=5.780E-01  e=4.397E+00  Oryzias latipes

Sequence (89 aa):
ETESKTVRIREEKIKKFLGDDRPRNTAEILEHIINSTRHGTTSQQQQLGNVLSKKDKDIVKVGYYIKRSGILSGGYDICEWATRNWVAEHCPEWTE

B-factor: mean 41.09, std 15.72, range [8.56, 101.62]

Secondary structure (DSSP, 8-state):
-----HHHHHHHHHHHTSSS-EEHHHHHHHHHT------HHHHHHHHHH-TTEEEEEEEEEEETTTEEEEEEEEEEHHHHHHH-TT---

CATH classification: 1.10.10.10

Radius of gyration: 13.99 Å; Cα contacts (8 Å, |Δi|>4): 110; chains: 1; bounding box: 38×20×40 Å

Solvent-accessible surface area: 6539 Å² total